Protein AF-A0AAD4TKA2-F1 (afdb_monomer)

Sequence (94 aa):
MSSPQDPFYIVKEEIQDSIDKLQSTFHQWETVPSNTGERVHLTKELQTGCESIEWQVDELDKAIAVASRDPSWYGIDEVELEKRRRWTSTARTQ

Mean predicted aligned error: 4.64 Å

InterPro domains:
  IPR010989 SNARE [SSF47661] (5-94)
  IPR015260 Syntaxin 6/10/61, N-terminal [PF09177] (6-94)

Nearest PDB structures (foldseek):
  6jqa-assembly1_A  TM=9.040E-01  e=1.213E+00  Onion yellows phytoplasma OY-W
  7udc-assembly1_B  TM=6.553E-01  e=4.170E-01  Rattus norvegicus
  1ez3-assembly1_A  TM=4.883E-01  e=6.703E-01  Rattus norvegicus
  5wkq-assembly1_A  TM=6.408E-01  e=9.118E+00  Shigella flexneri

Radius of gyration: 16.98 Å; Cα contacts (8 Å, |Δi|>4): 44; chains: 1; bounding box: 42×24×47 Å

Solvent-accessible surface area (backbone atoms only — not comparable to full-atom values): 5436 Å² total; per-residue (Å²): 132,83,75,78,75,57,68,67,61,54,54,50,49,56,50,48,55,50,50,57,48,43,53,51,51,47,56,50,42,72,72,43,61,90,88,40,71,65,35,58,52,43,53,52,51,47,52,55,46,52,58,49,50,52,51,54,45,52,53,52,50,51,51,50,56,59,43,68,74,48,27,73,85,73,74,45,52,73,68,57,52,49,52,53,52,51,50,48,55,49,66,75,70,110

pLDDT: mean 91.65, std 9.96, range [38.0, 97.31]

Secondary structure (DSSP, 8-state):
-PPPPPHHHHHHHHHHHHHHHHHHHHHHHHHS-TTSHHHHHHHHHHHHHHHHHHHHHHHHHHHHHHHTTSTTTTT--HHHHHHHHHHHHHHHH-

Foldseek 3Di:
DDDPDDVLVVLLVVLVVLVVVLVVLVVVLVPDDPPDPSNVVSVVVNVVSLVVSLVSLVVSVVVLVVCVVPVVVVVHDPVNSVVSVVSSVVSNVD

Organism: NCBI:txid357466

Structure (mmCIF, N/CA/C/O backbone):
data_AF-A0AAD4TKA2-F1
#
_entry.id   AF-A0AAD4TKA2-F1
#
loop_
_atom_site.group_PDB
_atom_site.id
_atom_site.type_symbol
_atom_site.label_atom_id
_atom_site.label_alt_id
_atom_site.label_comp_id
_atom_site.label_asym_id
_atom_site.label_entity_id
_atom_site.label_seq_id
_atom_site.pdbx_PDB_ins_code
_atom_site.Cartn_x
_atom_site.Cartn_y
_atom_site.Cartn_z
_atom_site.occupancy
_atom_site.B_iso_or_equiv
_atom_site.auth_seq_id
_atom_site.auth_comp_id
_atom_site.auth_asym_id
_atom_site.auth_atom_id
_atom_site.pdbx_PDB_model_num
ATOM 1 N N . MET A 1 1 ? 24.659 -17.954 -8.014 1.00 38.00 1 MET A N 1
ATOM 2 C CA . MET A 1 1 ? 24.550 -16.593 -7.457 1.00 38.00 1 MET A CA 1
ATOM 3 C C . MET A 1 1 ? 23.102 -16.191 -7.632 1.00 38.00 1 MET A C 1
ATOM 5 O O . MET A 1 1 ? 22.657 -16.161 -8.771 1.00 38.00 1 MET A O 1
ATOM 9 N N . SER A 1 2 ? 22.343 -16.054 -6.547 1.00 43.19 2 SER A N 1
ATOM 10 C CA . SER A 1 2 ? 20.936 -15.655 -6.622 1.00 43.19 2 SER A CA 1
ATOM 11 C C . SER A 1 2 ? 20.878 -14.229 -7.158 1.00 43.19 2 SER A C 1
ATOM 13 O O . SER A 1 2 ? 21.535 -13.352 -6.598 1.00 43.19 2 SER A O 1
ATOM 15 N N . SER A 1 3 ? 20.173 -14.009 -8.268 1.00 54.00 3 SER A N 1
ATOM 16 C CA . SER A 1 3 ? 19.906 -12.659 -8.763 1.00 54.00 3 SER A CA 1
ATOM 17 C C . SER A 1 3 ? 19.288 -11.830 -7.631 1.00 54.00 3 SER A C 1
ATOM 19 O O . SER A 1 3 ? 18.453 -12.376 -6.902 1.00 54.00 3 SER A O 1
ATOM 21 N N . PRO A 1 4 ? 19.697 -10.563 -7.436 1.00 64.25 4 PRO A N 1
ATOM 22 C CA . PRO A 1 4 ? 19.061 -9.711 -6.441 1.00 64.25 4 PRO A CA 1
ATOM 23 C C . PRO A 1 4 ? 17.557 -9.666 -6.727 1.00 64.25 4 PRO A C 1
ATOM 25 O O . PRO A 1 4 ? 17.155 -9.470 -7.876 1.00 64.25 4 PRO A O 1
ATOM 28 N N . GLN A 1 5 ? 16.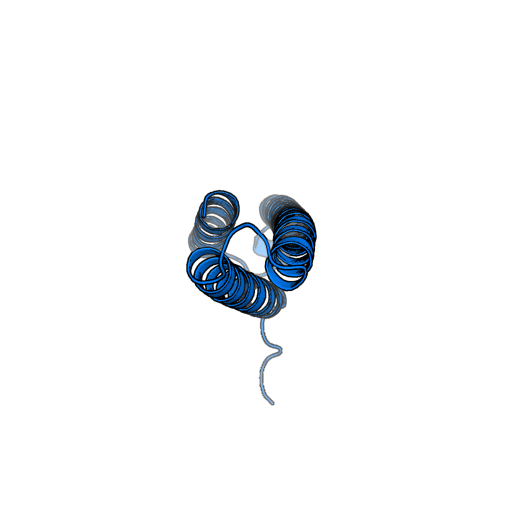738 -9.920 -5.702 1.00 77.19 5 GLN A N 1
ATOM 29 C CA . GLN A 1 5 ? 15.293 -9.734 -5.807 1.00 77.19 5 GLN A CA 1
ATOM 30 C C . GLN A 1 5 ? 15.030 -8.281 -6.207 1.00 77.19 5 GLN A C 1
ATOM 32 O O . GLN A 1 5 ? 15.666 -7.363 -5.687 1.00 77.19 5 GLN A O 1
ATOM 37 N N . ASP A 1 6 ? 14.134 -8.089 -7.170 1.00 86.50 6 ASP A N 1
ATOM 38 C CA . ASP A 1 6 ? 13.766 -6.762 -7.644 1.00 86.50 6 ASP A CA 1
ATOM 39 C C . ASP A 1 6 ? 13.228 -5.934 -6.459 1.00 86.50 6 ASP A C 1
ATOM 41 O O . ASP A 1 6 ? 12.276 -6.377 -5.803 1.00 86.50 6 ASP A O 1
ATOM 45 N N . PRO A 1 7 ? 13.810 -4.752 -6.172 1.00 90.06 7 PRO A N 1
ATOM 46 C CA . PRO A 1 7 ? 13.413 -3.922 -5.038 1.00 90.06 7 PRO A CA 1
ATOM 47 C C . PRO A 1 7 ? 11.919 -3.602 -5.000 1.00 90.06 7 PRO A C 1
ATOM 49 O O . PRO A 1 7 ? 11.350 -3.480 -3.920 1.00 90.06 7 PRO A O 1
ATOM 52 N N . PHE A 1 8 ? 11.266 -3.509 -6.163 1.00 92.00 8 PHE A N 1
ATOM 53 C CA . PHE A 1 8 ? 9.826 -3.306 -6.238 1.00 92.00 8 PHE A CA 1
ATOM 54 C C . PHE A 1 8 ? 9.059 -4.435 -5.552 1.00 92.00 8 PHE A C 1
ATOM 56 O O . PHE A 1 8 ? 8.132 -4.169 -4.796 1.00 92.00 8 PHE A O 1
ATOM 63 N N . TYR A 1 9 ? 9.434 -5.690 -5.806 1.00 92.56 9 TYR A N 1
ATOM 64 C CA . TYR A 1 9 ? 8.717 -6.843 -5.266 1.00 92.56 9 TYR A CA 1
ATOM 65 C C . TYR A 1 9 ? 8.958 -7.027 -3.770 1.00 92.56 9 TYR A C 1
ATOM 67 O O . TYR A 1 9 ? 8.041 -7.448 -3.076 1.00 92.56 9 TYR A O 1
ATOM 75 N N . ILE A 1 10 ? 10.134 -6.637 -3.274 1.00 93.25 10 ILE A N 1
ATOM 76 C CA . ILE A 1 10 ? 10.423 -6.610 -1.835 1.00 93.25 10 ILE A CA 1
ATOM 77 C C . ILE A 1 10 ? 9.487 -5.615 -1.141 1.00 93.25 10 ILE A C 1
ATOM 79 O O . ILE A 1 10 ? 8.737 -5.989 -0.248 1.00 93.25 10 ILE A O 1
ATOM 83 N N . VAL A 1 11 ? 9.461 -4.364 -1.610 1.00 94.56 11 VAL A N 1
ATOM 84 C CA . VAL A 1 11 ? 8.612 -3.320 -1.013 1.00 94.56 11 VAL A CA 1
ATOM 85 C C . VAL A 1 11 ? 7.126 -3.650 -1.181 1.00 94.56 11 VAL A C 1
ATOM 87 O O . VAL A 1 11 ? 6.323 -3.406 -0.285 1.00 94.56 11 VAL A O 1
ATOM 90 N N . LYS A 1 12 ? 6.743 -4.253 -2.311 1.00 94.75 12 LYS A N 1
ATOM 91 C CA . LYS A 1 12 ? 5.387 -4.758 -2.541 1.00 94.75 12 LYS A CA 1
ATOM 92 C C . LYS A 1 12 ? 4.978 -5.787 -1.479 1.00 94.75 12 LYS A C 1
ATOM 94 O O . LYS A 1 12 ? 3.849 -5.728 -1.002 1.00 94.75 12 LYS A O 1
ATOM 99 N N . GLU A 1 13 ? 5.848 -6.745 -1.160 1.00 95.88 13 GLU A N 1
ATOM 100 C CA . GLU A 1 13 ? 5.594 -7.746 -0.115 1.00 95.88 13 GLU A CA 1
ATOM 101 C C . GLU A 1 13 ? 5.481 -7.082 1.264 1.00 95.88 13 GLU A C 1
ATOM 103 O O . GLU A 1 13 ? 4.505 -7.325 1.964 1.00 95.88 13 GLU A O 1
ATOM 108 N N . GLU A 1 14 ? 6.373 -6.148 1.603 1.00 95.88 14 GLU A N 1
ATOM 109 C CA . GLU A 1 14 ? 6.318 -5.405 2.875 1.00 95.88 14 GLU A CA 1
ATOM 110 C C . GLU A 1 14 ? 5.026 -4.584 3.046 1.00 95.88 14 GLU A C 1
ATOM 112 O O . GLU A 1 14 ? 4.448 -4.521 4.137 1.00 95.88 14 GLU A O 1
ATOM 117 N N . ILE A 1 15 ? 4.551 -3.946 1.972 1.00 96.44 15 ILE A N 1
ATOM 118 C CA . ILE A 1 15 ? 3.273 -3.222 1.975 1.00 96.44 15 ILE A CA 1
ATOM 119 C C . ILE A 1 15 ? 2.107 -4.203 2.115 1.00 96.44 15 ILE A C 1
ATOM 121 O O . ILE A 1 15 ? 1.185 -3.930 2.881 1.00 96.44 15 ILE A O 1
ATOM 125 N N . GLN A 1 16 ? 2.140 -5.343 1.416 1.00 97.00 16 GLN A N 1
ATOM 126 C CA . GLN A 1 16 ? 1.087 -6.354 1.532 1.00 97.00 16 GLN A CA 1
ATOM 127 C C . GLN A 1 16 ? 0.997 -6.901 2.961 1.00 97.00 16 GLN A C 1
ATOM 129 O O . GLN A 1 16 ? -0.094 -6.928 3.521 1.00 97.00 16 GLN A O 1
ATOM 134 N N . ASP A 1 17 ? 2.128 -7.231 3.585 1.00 97.25 17 ASP A N 1
ATOM 135 C CA . ASP A 1 17 ? 2.179 -7.670 4.983 1.00 97.25 17 ASP A CA 1
ATOM 136 C C . ASP A 1 17 ? 1.620 -6.597 5.934 1.00 97.25 17 ASP A C 1
ATOM 138 O O . ASP A 1 17 ? 0.937 -6.903 6.916 1.00 97.25 17 ASP A O 1
ATOM 142 N N . SER A 1 18 ? 1.878 -5.319 5.637 1.00 96.62 18 SER A N 1
ATOM 143 C CA . SER A 1 18 ? 1.348 -4.194 6.415 1.00 96.62 18 SER A CA 1
ATOM 144 C C . SER A 1 18 ? -0.174 -4.071 6.277 1.00 96.62 18 SER A C 1
ATOM 146 O O . SER A 1 18 ? -0.856 -3.866 7.283 1.00 96.62 18 SER A O 1
ATOM 148 N N . ILE A 1 19 ? -0.714 -4.250 5.066 1.00 97.00 19 ILE A N 1
ATOM 149 C CA . ILE A 1 19 ? -2.160 -4.281 4.800 1.00 97.00 19 ILE A CA 1
ATOM 150 C C . ILE A 1 19 ? -2.813 -5.466 5.518 1.00 97.00 19 ILE A C 1
ATOM 152 O O . ILE A 1 19 ? -3.803 -5.282 6.224 1.00 97.00 19 ILE A O 1
ATOM 156 N N . ASP A 1 20 ? -2.243 -6.665 5.403 1.00 97.25 20 ASP A N 1
ATOM 157 C CA . ASP A 1 20 ? -2.779 -7.881 6.024 1.00 97.25 20 ASP A CA 1
ATOM 158 C C . ASP A 1 20 ? -2.797 -7.753 7.559 1.00 97.25 20 ASP A C 1
ATOM 160 O O . ASP A 1 20 ? -3.761 -8.142 8.236 1.00 97.25 20 ASP A O 1
ATOM 164 N N . LYS A 1 21 ? -1.755 -7.132 8.129 1.00 96.88 21 LYS A N 1
ATOM 165 C CA . LYS A 1 21 ? -1.710 -6.781 9.551 1.00 96.88 21 LYS A CA 1
ATOM 166 C C . LYS A 1 21 ? -2.792 -5.764 9.912 1.00 96.88 21 LYS A C 1
ATOM 168 O O . LYS A 1 21 ? -3.495 -5.974 10.898 1.00 96.88 21 LYS A O 1
ATOM 173 N N . LEU A 1 22 ? -2.950 -4.693 9.134 1.00 97.06 22 LEU A N 1
ATOM 174 C CA . LEU A 1 22 ? -3.971 -3.670 9.369 1.00 97.06 22 LEU A CA 1
ATOM 175 C C . LEU A 1 22 ? -5.383 -4.276 9.355 1.00 97.06 22 LEU A C 1
ATOM 177 O O . LEU A 1 22 ? -6.175 -4.004 10.256 1.00 97.06 22 LEU A O 1
ATOM 181 N N . GLN A 1 23 ? -5.680 -5.141 8.383 1.00 96.81 23 GLN A N 1
ATOM 182 C CA . GLN A 1 23 ? -6.953 -5.861 8.290 1.00 96.81 23 GLN A CA 1
ATOM 183 C C . GLN A 1 23 ? -7.181 -6.772 9.501 1.00 96.81 23 GLN A C 1
ATOM 185 O O . GLN A 1 23 ? -8.275 -6.797 10.065 1.00 96.81 23 GLN A O 1
ATOM 190 N N . SER A 1 24 ? -6.139 -7.469 9.961 1.00 97.06 24 SER A N 1
ATOM 191 C CA . SER A 1 24 ? -6.205 -8.287 11.178 1.00 97.06 24 SER A CA 1
ATOM 192 C C . SER A 1 24 ? -6.506 -7.437 12.421 1.00 97.06 24 SER A C 1
ATOM 194 O O . SER A 1 24 ? -7.387 -7.784 13.211 1.00 97.06 24 SER A O 1
ATOM 196 N N . THR A 1 25 ? -5.838 -6.288 12.566 1.00 96.56 25 T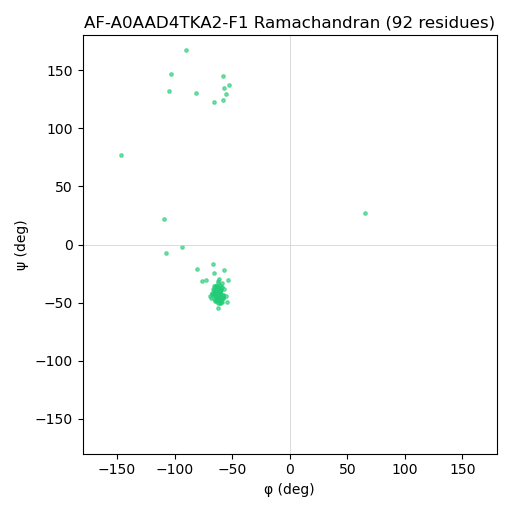HR A N 1
ATOM 197 C CA . THR A 1 25 ? -6.106 -5.311 13.635 1.00 96.56 25 THR A CA 1
ATOM 198 C C . THR A 1 25 ? -7.529 -4.754 13.536 1.00 96.56 25 THR A C 1
ATOM 200 O O . THR A 1 25 ? -8.183 -4.544 14.559 1.00 96.56 25 THR A O 1
ATOM 203 N N . PHE A 1 26 ? -8.047 -4.552 12.321 1.00 96.44 26 PHE A N 1
ATOM 204 C CA . PHE A 1 26 ? -9.401 -4.045 12.099 1.00 96.44 26 PHE A CA 1
ATOM 205 C C . PHE A 1 26 ? -10.448 -5.068 12.531 1.00 96.44 26 PHE A C 1
ATOM 207 O O . PHE A 1 26 ? -11.346 -4.735 13.301 1.00 96.44 26 PHE A O 1
ATOM 214 N N . HIS A 1 27 ? -10.280 -6.332 12.147 1.00 96.25 27 HIS A N 1
ATOM 215 C CA . HIS A 1 27 ? -11.150 -7.408 12.613 1.00 96.25 27 HIS A CA 1
ATOM 216 C C . HIS A 1 27 ? -11.115 -7.566 14.135 1.00 96.25 27 HIS A C 1
ATOM 218 O O . HIS A 1 27 ? -12.161 -7.747 14.760 1.00 96.25 27 HIS A O 1
ATOM 224 N N . GLN A 1 28 ? -9.942 -7.429 14.763 1.00 94.94 28 GLN A N 1
ATOM 225 C CA . GLN A 1 28 ? -9.867 -7.385 16.223 1.00 94.94 28 GLN A CA 1
ATOM 226 C C . GLN A 1 28 ? -10.684 -6.206 16.771 1.00 94.94 28 GLN A C 1
ATOM 228 O O . GLN A 1 28 ? -11.531 -6.403 17.642 1.00 94.94 28 GLN A O 1
ATOM 233 N N . TRP A 1 29 ? -10.500 -5.000 16.232 1.00 95.81 29 TRP A N 1
ATOM 234 C CA . TRP A 1 29 ? -11.240 -3.804 16.638 1.00 95.81 29 TRP A CA 1
ATOM 235 C C . TRP A 1 29 ? -12.765 -3.956 16.513 1.00 95.81 29 TRP A C 1
ATOM 237 O O . TRP A 1 29 ? -13.491 -3.497 17.397 1.00 95.81 29 TRP A O 1
ATOM 247 N N . GLU A 1 30 ? -13.260 -4.636 15.472 1.00 94.62 30 GLU A N 1
ATOM 248 C CA . GLU A 1 30 ? -14.690 -4.924 15.281 1.00 94.62 30 GLU A CA 1
ATOM 249 C C . GLU A 1 30 ? -15.261 -5.819 16.390 1.00 94.62 30 GLU A C 1
ATOM 251 O O . GLU A 1 30 ? -16.403 -5.633 16.818 1.00 94.62 30 GLU A O 1
ATOM 256 N N . THR A 1 31 ? -14.463 -6.771 16.882 1.00 93.81 31 THR A N 1
ATOM 257 C CA . THR A 1 31 ? -14.874 -7.696 17.951 1.00 93.81 31 THR A CA 1
ATOM 258 C C . THR A 1 31 ? -14.788 -7.094 19.354 1.00 93.81 31 THR A C 1
ATOM 260 O O . THR A 1 31 ? -15.462 -7.568 20.273 1.00 93.81 31 THR A O 1
ATOM 263 N N . VAL A 1 32 ? -13.995 -6.034 19.539 1.00 92.38 32 VAL A N 1
ATOM 264 C CA . VAL A 1 32 ? -13.780 -5.402 20.845 1.00 92.38 32 VAL A CA 1
ATOM 265 C C . VAL A 1 32 ? -14.938 -4.441 21.190 1.00 92.38 32 VAL A C 1
ATOM 267 O O . VAL A 1 32 ? -15.289 -3.552 20.401 1.00 92.38 32 VAL A O 1
ATOM 270 N N . PRO A 1 33 ? -15.536 -4.538 22.397 1.00 90.50 33 PRO A N 1
ATOM 271 C CA . PRO A 1 33 ? -16.625 -3.656 22.814 1.00 90.50 33 PRO A CA 1
ATOM 272 C C . PRO A 1 33 ? -16.245 -2.169 22.793 1.00 90.50 33 PRO A C 1
ATOM 274 O O . PRO A 1 33 ? -15.132 -1.791 23.148 1.00 90.50 33 PRO A O 1
ATOM 277 N N . SER A 1 34 ? -17.204 -1.302 22.451 1.00 79.06 34 SER A N 1
ATOM 278 C CA . SER A 1 34 ? -16.979 0.137 22.218 1.00 79.06 34 SER A CA 1
ATOM 279 C C . SER A 1 34 ? -16.363 0.916 23.383 1.00 79.06 34 SER A C 1
ATOM 281 O O . SER A 1 34 ? -15.800 1.984 23.171 1.00 79.06 34 SER A O 1
ATOM 283 N N . ASN A 1 35 ? -16.484 0.401 24.607 1.00 77.12 35 ASN A N 1
ATOM 284 C CA . ASN A 1 35 ? -16.208 1.135 25.839 1.00 77.12 35 ASN A CA 1
ATOM 285 C C . ASN A 1 35 ? -14.935 0.663 26.566 1.00 77.12 35 ASN A C 1
ATOM 287 O O . ASN A 1 35 ? -14.812 0.847 27.777 1.00 77.12 35 ASN A O 1
ATOM 291 N N . THR A 1 36 ? -14.012 0.011 25.854 1.00 87.06 36 THR A N 1
ATOM 292 C CA . THR A 1 36 ? -12.736 -0.458 26.409 1.00 87.06 36 THR A CA 1
ATOM 293 C C . THR A 1 36 ? -11.583 0.449 25.980 1.00 87.06 36 THR A C 1
ATOM 295 O O .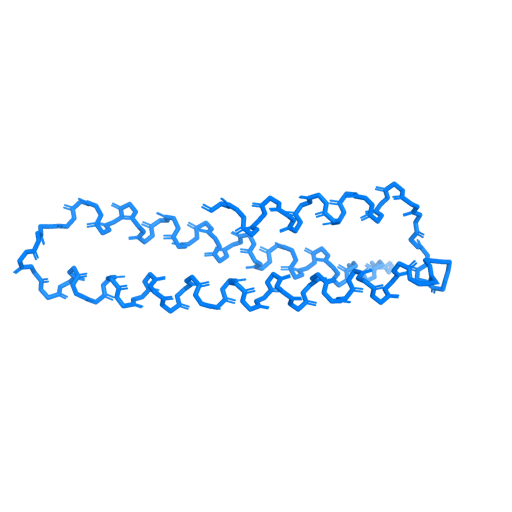 THR A 1 36 ? -11.560 0.983 24.869 1.00 87.06 36 THR A O 1
ATOM 298 N N . GLY A 1 37 ? -10.582 0.602 26.853 1.00 89.19 37 GLY A N 1
ATOM 299 C CA . GLY A 1 37 ? -9.332 1.282 26.491 1.00 89.19 37 GLY A CA 1
ATOM 300 C C . GLY A 1 37 ? -8.629 0.600 25.313 1.00 89.19 37 GLY A C 1
ATOM 301 O O . GLY A 1 37 ? -8.058 1.277 24.465 1.00 89.19 37 GLY A O 1
ATOM 302 N N . GLU A 1 38 ? -8.756 -0.725 25.207 1.00 91.50 38 GLU A N 1
ATOM 303 C CA . GLU A 1 38 ? -8.256 -1.525 24.085 1.00 91.50 38 GLU A CA 1
ATOM 304 C C . GLU A 1 38 ? -8.791 -1.034 22.736 1.00 91.50 38 GLU A C 1
ATOM 306 O O . GLU A 1 38 ? -8.006 -0.833 21.813 1.00 91.50 38 GLU A O 1
ATOM 311 N N . ARG A 1 39 ? -10.092 -0.727 22.624 1.00 92.38 39 ARG A N 1
ATOM 312 C CA . ARG A 1 39 ? -10.648 -0.205 21.371 1.00 92.38 39 ARG A CA 1
ATOM 313 C C . ARG A 1 39 ? -10.046 1.141 20.982 1.00 92.38 39 ARG A C 1
ATOM 315 O O . ARG A 1 39 ? -9.795 1.378 19.808 1.00 92.38 39 ARG A O 1
ATOM 322 N N . VAL A 1 40 ? -9.784 2.013 21.958 1.00 93.56 40 VAL A N 1
ATOM 323 C CA . VAL A 1 40 ? -9.126 3.308 21.716 1.00 93.56 40 VAL A CA 1
ATOM 324 C C . VAL A 1 40 ? -7.691 3.111 21.222 1.00 93.56 40 VAL A C 1
ATOM 326 O O . VAL A 1 40 ? -7.258 3.831 20.322 1.00 93.56 40 VAL A O 1
ATOM 329 N N . HIS A 1 41 ? -6.957 2.146 21.783 1.00 94.19 41 HIS A N 1
ATOM 330 C CA . HIS A 1 41 ? -5.613 1.799 21.319 1.00 94.19 41 HIS A CA 1
ATOM 331 C C . HIS A 1 41 ? -5.631 1.256 19.887 1.00 94.19 41 HIS A C 1
ATOM 333 O O . HIS A 1 41 ? -4.897 1.769 19.047 1.00 94.19 41 HIS A O 1
ATOM 339 N N . LEU A 1 42 ? -6.523 0.308 19.595 1.00 95.38 42 LEU A N 1
ATOM 340 C CA . LEU A 1 42 ? -6.681 -0.271 18.262 1.00 95.38 42 LEU A CA 1
ATOM 341 C C . LEU A 1 42 ? -7.096 0.780 17.221 1.00 95.38 42 LEU A C 1
ATOM 343 O O . LEU A 1 42 ? -6.541 0.790 16.132 1.00 95.38 42 LEU A O 1
ATOM 347 N N . THR A 1 43 ? -7.990 1.725 17.550 1.00 95.19 43 THR A N 1
ATOM 348 C CA . THR A 1 43 ? -8.333 2.835 16.636 1.00 95.19 43 THR A CA 1
ATOM 349 C C . THR A 1 43 ? -7.100 3.657 16.255 1.00 95.19 43 THR A C 1
ATOM 351 O O . THR A 1 43 ? -6.935 4.016 15.092 1.00 95.19 43 THR A O 1
ATOM 354 N N . LYS A 1 44 ? -6.230 3.969 17.226 1.00 96.00 44 LYS A N 1
ATOM 355 C CA . LYS A 1 44 ? -4.998 4.726 16.959 1.00 96.00 44 LYS A CA 1
ATOM 356 C C . LYS A 1 44 ? -4.024 3.922 16.106 1.00 96.00 44 LYS A C 1
ATOM 358 O O . LYS A 1 44 ? -3.447 4.476 15.181 1.00 96.00 44 LYS A O 1
ATOM 363 N N . GLU A 1 45 ? -3.862 2.635 16.406 1.00 96.44 45 GLU A N 1
ATOM 364 C CA . GLU A 1 45 ? -3.005 1.742 15.625 1.00 96.44 45 GLU A CA 1
ATOM 365 C C . GLU A 1 45 ? -3.491 1.618 14.178 1.00 96.44 45 GLU A C 1
ATOM 367 O O . GLU A 1 45 ? -2.685 1.734 13.260 1.00 96.44 45 GLU A O 1
ATOM 372 N N . LEU A 1 46 ? -4.804 1.476 13.971 1.00 96.94 46 LEU A N 1
ATOM 373 C CA . LEU A 1 46 ? -5.416 1.468 12.645 1.00 96.94 46 LEU A CA 1
ATOM 374 C C . LEU A 1 46 ? -5.157 2.770 11.893 1.00 96.94 46 LEU A C 1
ATOM 376 O O . LEU A 1 46 ? -4.729 2.734 10.747 1.00 96.94 46 LEU A O 1
ATOM 380 N N . GLN A 1 47 ? -5.365 3.919 12.539 1.00 97.12 47 GLN A N 1
ATOM 381 C CA . GLN A 1 47 ? -5.133 5.213 11.903 1.00 97.12 47 GLN A CA 1
ATOM 382 C C . GLN A 1 47 ? -3.668 5.375 11.470 1.00 97.12 47 GLN A C 1
ATOM 384 O O . GLN A 1 47 ? -3.401 5.691 10.314 1.00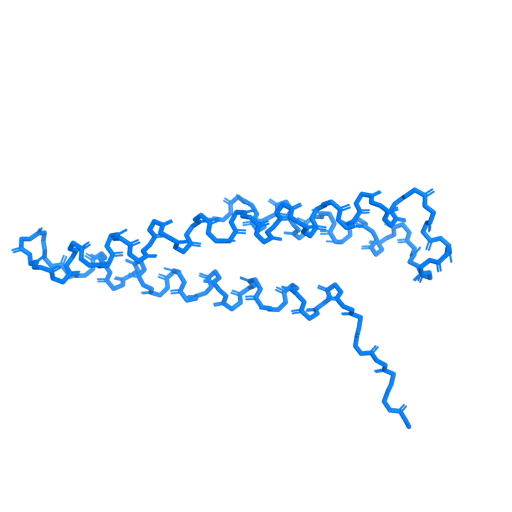 97.12 47 GLN A O 1
ATOM 389 N N . THR A 1 48 ? -2.721 5.111 12.373 1.00 97.31 48 THR A N 1
ATOM 390 C CA . THR A 1 48 ? -1.289 5.190 12.054 1.00 97.31 48 THR A CA 1
ATOM 391 C C . THR A 1 48 ? -0.884 4.165 10.992 1.00 97.31 48 THR A C 1
ATOM 393 O O . THR A 1 48 ? -0.045 4.460 10.145 1.00 97.31 48 THR A O 1
ATOM 396 N N . GLY A 1 49 ? -1.481 2.971 11.006 1.00 96.69 49 GLY A N 1
ATOM 397 C CA . GLY A 1 49 ? -1.249 1.950 9.989 1.00 96.69 49 GLY A CA 1
ATOM 398 C C . GLY A 1 49 ? -1.738 2.381 8.603 1.00 96.69 49 GLY A C 1
ATOM 399 O O . GLY A 1 49 ? -0.984 2.247 7.642 1.00 96.69 49 GLY A O 1
ATOM 400 N N . CYS A 1 50 ? -2.935 2.970 8.502 1.00 96.94 50 CYS A N 1
ATOM 401 C CA . CYS A 1 50 ? -3.440 3.542 7.251 1.00 96.94 50 CYS A CA 1
ATOM 402 C C . CYS A 1 50 ? -2.512 4.640 6.714 1.00 96.94 50 CYS A C 1
ATOM 404 O O . CYS A 1 50 ? -2.122 4.585 5.552 1.00 96.94 50 CYS A O 1
ATOM 406 N N . GLU A 1 51 ? -2.115 5.598 7.561 1.00 97.06 51 GLU A N 1
ATOM 407 C CA . GLU A 1 51 ? -1.211 6.699 7.184 1.00 97.06 51 GLU A CA 1
ATOM 408 C C . GLU A 1 51 ? 0.156 6.175 6.698 1.00 97.06 51 GLU A C 1
ATOM 410 O O . GLU A 1 51 ? 0.717 6.680 5.724 1.00 97.06 51 GLU A O 1
ATOM 415 N N . SER A 1 52 ? 0.686 5.130 7.347 1.00 96.94 52 SER A N 1
ATOM 416 C CA . SER A 1 52 ? 1.933 4.476 6.931 1.00 96.94 52 SER A CA 1
ATOM 417 C C . SER A 1 52 ? 1.798 3.810 5.562 1.00 96.94 52 SER A C 1
ATOM 419 O O . SER A 1 52 ? 2.649 4.017 4.698 1.00 96.94 52 SER A O 1
ATOM 421 N N . ILE A 1 53 ? 0.737 3.025 5.353 1.00 96.81 53 ILE A N 1
ATOM 422 C CA . ILE A 1 53 ? 0.508 2.307 4.094 1.00 96.81 53 ILE A CA 1
ATOM 423 C C . ILE A 1 53 ? 0.282 3.295 2.949 1.00 96.81 53 ILE A C 1
ATOM 425 O O . ILE A 1 53 ? 0.873 3.120 1.885 1.00 96.81 53 ILE A O 1
ATOM 429 N N . GLU A 1 54 ? -0.505 4.352 3.166 1.00 96.56 54 GLU A N 1
ATOM 430 C CA . GLU A 1 54 ? -0.729 5.414 2.180 1.00 96.56 54 GLU A CA 1
ATOM 431 C C . GLU A 1 54 ? 0.603 6.010 1.712 1.00 96.56 54 GLU A C 1
ATOM 433 O O . GLU A 1 54 ? 0.882 6.056 0.512 1.00 96.56 54 GLU A O 1
ATOM 438 N N . TRP A 1 55 ? 1.478 6.367 2.656 1.00 96.94 55 T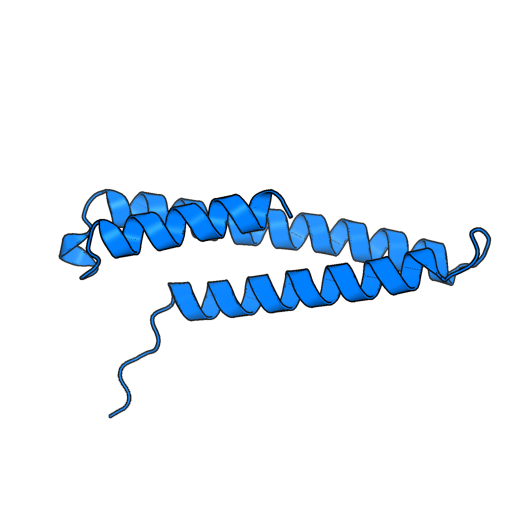RP A N 1
ATOM 439 C CA . TRP A 1 55 ? 2.803 6.886 2.335 1.00 96.94 55 TRP A CA 1
ATOM 440 C C . TRP A 1 55 ? 3.665 5.874 1.564 1.00 96.94 55 TRP A C 1
ATOM 442 O O . TRP A 1 55 ? 4.284 6.232 0.561 1.00 96.94 55 TRP A O 1
ATOM 452 N N . GLN A 1 56 ? 3.699 4.606 1.989 1.00 96.38 56 GLN A N 1
ATOM 453 C CA . GLN A 1 56 ? 4.494 3.571 1.317 1.00 96.38 56 GLN A CA 1
ATOM 454 C C . GLN A 1 56 ? 4.020 3.330 -0.125 1.00 96.38 56 GLN A C 1
ATOM 456 O O . GLN A 1 56 ? 4.838 3.211 -1.040 1.00 96.38 56 GLN A O 1
ATOM 461 N N . VAL A 1 57 ? 2.702 3.287 -0.337 1.00 97.06 57 VAL A N 1
ATOM 462 C CA . VAL A 1 57 ? 2.083 3.134 -1.659 1.00 97.06 57 VAL A CA 1
ATOM 463 C C . VAL A 1 57 ? 2.404 4.338 -2.547 1.00 97.06 57 VAL A C 1
ATOM 465 O O . VAL A 1 57 ? 2.759 4.154 -3.711 1.00 97.06 57 VAL A O 1
ATOM 468 N N . ASP A 1 58 ? 2.354 5.557 -2.006 1.00 96.56 58 ASP A N 1
ATOM 469 C CA . ASP A 1 58 ?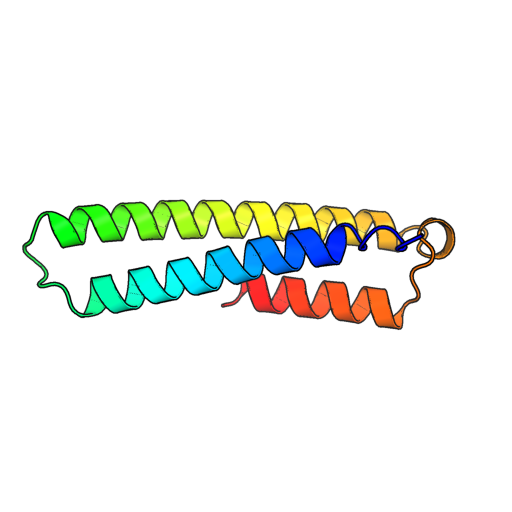 2.705 6.782 -2.730 1.00 96.56 58 ASP A CA 1
ATOM 470 C C . ASP A 1 58 ? 4.181 6.835 -3.143 1.00 96.56 58 ASP A C 1
ATOM 472 O O . ASP A 1 58 ? 4.497 7.235 -4.267 1.00 96.56 58 ASP A O 1
ATOM 476 N N . GLU A 1 59 ? 5.101 6.419 -2.272 1.00 96.75 59 GLU A N 1
ATOM 477 C CA . GLU A 1 59 ? 6.524 6.335 -2.619 1.00 96.75 59 GLU A CA 1
ATOM 478 C C . GLU A 1 59 ? 6.787 5.278 -3.697 1.00 96.75 59 GLU A C 1
ATOM 480 O O . GLU A 1 59 ? 7.562 5.515 -4.632 1.00 96.75 59 GLU A O 1
ATOM 485 N N . LEU A 1 60 ? 6.098 4.137 -3.632 1.00 96.12 60 LEU A N 1
ATOM 486 C CA . LEU A 1 60 ? 6.216 3.107 -4.658 1.00 96.12 60 LEU A CA 1
ATOM 487 C C . LEU A 1 60 ? 5.644 3.574 -6.008 1.00 96.12 60 LEU A C 1
ATOM 489 O O . LEU A 1 60 ? 6.237 3.306 -7.055 1.00 96.12 60 LEU A O 1
ATOM 493 N N . ASP A 1 61 ? 4.537 4.319 -6.001 1.00 95.81 61 ASP A N 1
ATOM 494 C CA . ASP A 1 61 ? 3.944 4.934 -7.196 1.00 95.81 61 ASP A CA 1
ATOM 495 C C . ASP A 1 61 ? 4.907 5.942 -7.847 1.00 95.81 61 ASP A C 1
ATOM 497 O O . ASP A 1 61 ? 5.126 5.921 -9.063 1.00 95.81 61 ASP A O 1
ATOM 501 N N . LYS A 1 62 ? 5.588 6.770 -7.039 1.00 95.62 62 LYS A N 1
ATOM 502 C CA . LYS A 1 62 ? 6.650 7.676 -7.517 1.00 95.62 62 LYS A CA 1
ATOM 503 C C . LYS A 1 62 ? 7.806 6.905 -8.155 1.00 95.62 62 LYS A C 1
ATOM 505 O O . LYS A 1 62 ? 8.296 7.314 -9.211 1.00 95.62 62 LYS A O 1
ATOM 510 N N . ALA A 1 63 ? 8.228 5.787 -7.562 1.00 94.00 63 ALA A N 1
ATOM 511 C CA . ALA A 1 63 ? 9.282 4.943 -8.123 1.00 94.00 63 ALA A CA 1
ATOM 512 C C . ALA A 1 63 ? 8.875 4.342 -9.481 1.00 94.00 63 ALA A C 1
ATOM 514 O O . ALA A 1 63 ? 9.661 4.377 -10.432 1.00 94.00 63 ALA A O 1
ATOM 515 N N . ILE A 1 64 ? 7.628 3.871 -9.614 1.00 93.88 64 ILE A N 1
ATOM 516 C CA . ILE A 1 64 ? 7.077 3.411 -10.897 1.00 93.88 64 ILE A CA 1
ATOM 517 C C . ILE A 1 64 ? 7.057 4.552 -11.922 1.00 93.88 64 ILE A C 1
ATOM 519 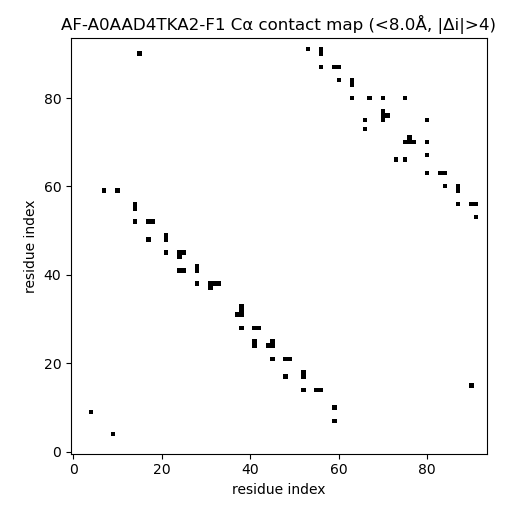O O . ILE A 1 64 ? 7.428 4.349 -13.079 1.00 93.88 64 ILE A O 1
ATOM 523 N N . ALA A 1 65 ? 6.647 5.759 -11.522 1.00 94.50 65 ALA A N 1
ATOM 524 C CA . ALA A 1 65 ? 6.618 6.915 -12.411 1.00 94.50 65 ALA A CA 1
ATOM 525 C C . ALA A 1 65 ? 8.017 7.254 -12.951 1.00 94.50 65 ALA A C 1
ATOM 527 O O . ALA A 1 65 ? 8.162 7.508 -14.147 1.00 94.50 65 ALA A O 1
ATOM 528 N N . VAL A 1 66 ? 9.056 7.186 -12.112 1.00 93.81 66 VAL A N 1
ATOM 529 C CA . VAL A 1 66 ? 10.454 7.356 -12.542 1.00 93.81 66 VAL A CA 1
ATOM 530 C C . VAL A 1 66 ? 10.862 6.262 -13.527 1.00 93.81 66 VAL A C 1
ATOM 532 O O . VAL A 1 66 ? 11.343 6.589 -14.613 1.00 93.81 66 VAL A O 1
ATOM 535 N N . ALA A 1 67 ? 10.613 4.992 -13.195 1.00 91.00 67 ALA A N 1
ATOM 536 C CA . ALA A 1 67 ? 10.952 3.866 -14.064 1.00 91.00 67 ALA A CA 1
ATOM 537 C C . ALA A 1 67 ? 10.237 3.940 -15.424 1.00 91.00 67 ALA A C 1
ATOM 539 O O . ALA A 1 67 ? 10.824 3.614 -16.450 1.00 91.00 67 ALA A O 1
ATOM 540 N N . SER A 1 68 ? 9.002 4.450 -15.458 1.00 91.88 68 SER A N 1
ATOM 541 C CA . SER A 1 68 ? 8.221 4.584 -16.693 1.00 91.88 68 SER A CA 1
ATOM 542 C C . SER A 1 68 ? 8.772 5.596 -17.700 1.00 91.88 68 SER A C 1
ATOM 544 O O . SER A 1 68 ? 8.384 5.569 -18.864 1.00 91.88 68 SER A O 1
ATOM 546 N N . ARG A 1 69 ? 9.666 6.499 -17.275 1.00 93.25 69 ARG A N 1
ATOM 547 C CA . ARG A 1 69 ? 10.284 7.495 -18.167 1.00 93.25 69 ARG A CA 1
ATOM 548 C C . ARG A 1 69 ? 11.370 6.889 -19.047 1.00 93.25 69 ARG A C 1
ATOM 550 O O . ARG A 1 69 ? 11.562 7.366 -20.160 1.00 93.25 69 ARG A O 1
ATOM 557 N N . ASP A 1 70 ? 12.063 5.870 -18.544 1.00 91.00 70 ASP A N 1
ATOM 558 C CA . ASP A 1 70 ? 13.025 5.078 -19.309 1.00 91.00 70 ASP A CA 1
ATOM 559 C C . ASP A 1 70 ? 13.026 3.618 -18.820 1.00 91.00 70 ASP A C 1
ATOM 561 O O . ASP A 1 70 ? 13.924 3.203 -18.085 1.00 91.00 70 ASP A O 1
ATOM 565 N N . PRO A 1 71 ? 12.017 2.816 -19.208 1.00 87.50 71 PRO A N 1
ATOM 566 C CA . PRO A 1 71 ? 11.889 1.433 -18.744 1.00 87.50 71 PRO A CA 1
ATOM 567 C C . PRO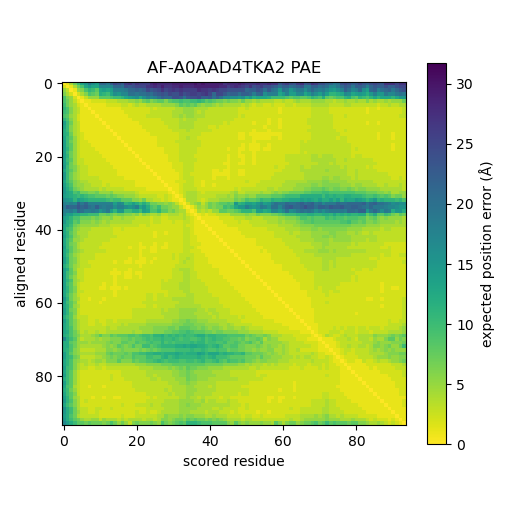 A 1 71 ? 13.076 0.554 -19.157 1.00 87.50 71 PRO A C 1
ATOM 569 O O . PRO A 1 71 ? 13.455 -0.373 -18.439 1.00 87.50 71 PRO A O 1
ATOM 572 N N . SER A 1 72 ? 13.703 0.883 -20.294 1.00 87.69 72 SER A N 1
ATOM 573 C CA . SER A 1 72 ? 14.824 0.133 -20.860 1.00 87.69 72 SER A CA 1
ATOM 574 C C . SER A 1 72 ? 16.068 0.184 -19.971 1.00 87.69 72 SER A C 1
ATOM 576 O O . SER A 1 72 ? 16.741 -0.834 -19.813 1.00 87.69 72 SER A O 1
ATOM 578 N N . TRP A 1 73 ? 16.314 1.325 -19.313 1.00 87.94 73 TRP A N 1
ATOM 579 C CA . TRP A 1 73 ? 17.394 1.492 -18.338 1.00 87.94 73 TRP A CA 1
ATOM 580 C C . TRP A 1 73 ? 17.238 0.572 -17.121 1.00 87.94 73 TRP A C 1
ATOM 582 O O . TRP A 1 73 ? 18.225 0.090 -16.567 1.00 87.94 73 TRP A O 1
ATOM 592 N N . TYR A 1 74 ? 15.994 0.298 -16.724 1.00 85.12 74 TYR A N 1
ATOM 593 C CA . TYR A 1 74 ? 15.665 -0.563 -15.588 1.00 85.12 74 TYR A CA 1
ATOM 594 C C . TYR A 1 74 ? 15.419 -2.026 -15.987 1.00 85.12 74 TYR A C 1
ATOM 596 O O . TYR A 1 74 ? 15.178 -2.856 -15.116 1.00 85.12 74 TYR A O 1
ATOM 604 N N . GLY A 1 75 ? 15.483 -2.358 -17.283 1.00 87.25 75 GLY A N 1
ATOM 605 C CA . GLY A 1 75 ? 15.185 -3.702 -17.783 1.00 87.25 75 GLY A CA 1
ATOM 606 C C . GLY A 1 75 ? 13.723 -4.120 -17.584 1.00 87.25 75 GLY A C 1
ATOM 607 O O . GLY A 1 75 ? 13.445 -5.310 -17.450 1.00 87.25 75 GLY A O 1
ATOM 608 N N . ILE A 1 76 ? 12.802 -3.153 -17.537 1.00 90.06 76 ILE A N 1
ATOM 609 C CA . ILE A 1 76 ? 11.368 -3.359 -17.307 1.00 90.06 76 ILE A CA 1
ATOM 610 C C . ILE A 1 76 ? 10.630 -3.176 -18.638 1.00 90.06 76 ILE A C 1
ATOM 612 O O . ILE A 1 76 ? 10.857 -2.193 -19.343 1.00 90.06 76 ILE A O 1
ATOM 616 N N . ASP A 1 77 ? 9.744 -4.110 -18.986 1.00 91.31 77 ASP A N 1
ATOM 617 C CA . ASP A 1 77 ? 8.858 -3.969 -20.145 1.00 91.31 77 ASP A CA 1
ATOM 618 C C . ASP A 1 77 ? 7.521 -3.298 -19.774 1.00 91.31 77 ASP A C 1
ATOM 620 O O . ASP A 1 77 ? 7.173 -3.140 -18.602 1.00 91.31 77 ASP A O 1
ATOM 624 N N . GLU A 1 78 ? 6.757 -2.880 -20.785 1.00 90.25 78 GLU A N 1
ATOM 625 C CA . GLU A 1 78 ? 5.483 -2.178 -20.574 1.00 90.25 78 GLU A CA 1
ATOM 626 C C . GLU A 1 78 ? 4.451 -3.044 -19.828 1.00 90.25 78 GLU A C 1
ATOM 628 O O . GLU A 1 78 ? 3.646 -2.531 -19.053 1.00 90.25 78 GLU A O 1
ATOM 633 N N . VAL A 1 79 ? 4.495 -4.368 -20.015 1.00 93.31 79 VAL A N 1
ATOM 634 C CA . VAL A 1 79 ? 3.576 -5.312 -19.359 1.00 93.31 79 VAL A CA 1
ATOM 635 C C . VAL A 1 79 ? 3.865 -5.373 -17.863 1.00 93.31 79 VAL A C 1
ATOM 637 O O . VAL A 1 79 ? 2.950 -5.360 -17.039 1.00 93.31 79 VAL A O 1
ATOM 640 N N . GLU A 1 80 ? 5.138 -5.436 -17.498 1.00 93.56 80 GLU A N 1
ATOM 641 C CA . GLU A 1 80 ? 5.600 -5.398 -16.123 1.00 93.56 80 GLU A CA 1
ATOM 642 C C . GLU A 1 80 ? 5.291 -4.044 -15.483 1.00 93.56 80 GLU A C 1
ATOM 644 O O . GLU A 1 80 ? 4.742 -4.001 -14.384 1.00 93.56 80 GLU A O 1
ATOM 649 N N . LEU A 1 81 ? 5.528 -2.938 -16.189 1.00 93.44 81 LEU A N 1
ATOM 650 C CA . LEU A 1 81 ? 5.162 -1.605 -15.717 1.00 93.44 81 LEU A CA 1
ATOM 651 C C . LEU A 1 81 ? 3.652 -1.492 -15.424 1.00 93.44 81 LEU A C 1
ATOM 653 O O . LEU A 1 81 ? 3.260 -0.959 -14.382 1.00 93.44 81 LEU A O 1
ATOM 657 N N . GLU A 1 82 ? 2.799 -2.025 -16.303 1.00 94.94 82 GLU A N 1
ATOM 658 C CA . GLU A 1 82 ? 1.348 -2.032 -16.102 1.00 94.94 82 GLU A CA 1
ATOM 659 C C . GLU A 1 82 ? 0.945 -2.870 -14.880 1.00 94.94 82 GLU A C 1
ATOM 661 O O . GLU A 1 82 ? 0.112 -2.430 -14.084 1.00 94.94 82 GLU A O 1
ATOM 666 N N . LYS A 1 83 ? 1.560 -4.045 -14.674 1.00 95.50 83 LYS A N 1
ATOM 667 C CA . LYS A 1 83 ? 1.319 -4.867 -13.473 1.00 95.50 83 LYS A CA 1
ATOM 668 C C . LYS A 1 83 ? 1.637 -4.099 -12.196 1.00 95.50 83 LYS A C 1
ATOM 670 O O . LYS A 1 83 ? 0.833 -4.131 -11.263 1.00 95.50 83 LYS A O 1
ATOM 675 N N . ARG A 1 84 ? 2.772 -3.390 -12.168 1.00 95.75 84 ARG A N 1
ATOM 676 C CA . ARG A 1 84 ? 3.184 -2.571 -11.019 1.00 95.75 84 ARG A CA 1
ATOM 677 C C . ARG A 1 84 ? 2.163 -1.475 -10.735 1.00 95.75 84 ARG A C 1
ATOM 679 O O . ARG A 1 84 ? 1.660 -1.398 -9.620 1.00 95.75 84 ARG A O 1
ATOM 686 N N . ARG A 1 85 ? 1.767 -0.707 -11.759 1.00 95.56 85 ARG A N 1
ATOM 687 C CA . ARG A 1 85 ? 0.734 0.342 -11.639 1.00 95.56 85 ARG A CA 1
ATOM 688 C C . ARG A 1 85 ? -0.600 -0.205 -11.146 1.00 95.56 85 ARG A C 1
ATOM 690 O O . ARG A 1 85 ? -1.220 0.379 -10.260 1.00 95.56 85 ARG A O 1
ATOM 697 N N . ARG A 1 86 ? -1.048 -1.327 -11.715 1.00 96.50 86 ARG A N 1
ATOM 698 C CA . ARG A 1 86 ? -2.321 -1.953 -11.348 1.00 96.50 86 ARG A CA 1
ATOM 699 C C . ARG A 1 86 ? -2.315 -2.379 -9.887 1.00 96.50 86 ARG A C 1
ATOM 701 O O . ARG A 1 86 ? -3.264 -2.068 -9.177 1.00 96.50 86 ARG A O 1
ATOM 708 N N . TRP A 1 87 ? -1.252 -3.046 -9.439 1.00 96.69 87 TRP A N 1
ATOM 709 C CA . TRP A 1 87 ? -1.150 -3.477 -8.050 1.00 96.69 87 TRP A CA 1
ATOM 710 C C . TRP A 1 87 ? -1.126 -2.28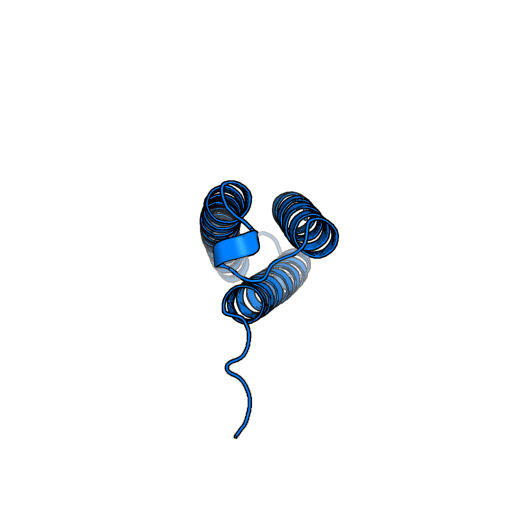6 -7.087 1.00 96.69 87 TRP A C 1
ATOM 712 O O . TRP A 1 87 ? -1.919 -2.272 -6.152 1.00 96.69 87 TRP A O 1
ATOM 722 N N . THR A 1 88 ? -0.315 -1.255 -7.352 1.00 95.25 88 THR A N 1
ATOM 723 C CA . THR A 1 88 ? -0.254 -0.047 -6.507 1.00 95.25 88 THR A CA 1
ATOM 724 C C . THR A 1 88 ? -1.608 0.666 -6.442 1.00 95.25 88 THR A C 1
ATOM 726 O O . THR A 1 88 ? -2.034 1.093 -5.372 1.00 95.25 88 THR A O 1
ATOM 729 N N . SER A 1 89 ? -2.343 0.731 -7.560 1.00 94.50 89 SER A N 1
ATOM 730 C CA . SER A 1 89 ? -3.704 1.280 -7.577 1.00 94.50 89 SER A CA 1
ATOM 731 C C . SER A 1 89 ? -4.683 0.447 -6.750 1.00 94.50 89 SER A C 1
ATOM 733 O O . SER A 1 89 ? -5.544 1.019 -6.089 1.00 94.50 89 SER A O 1
ATOM 735 N N . THR A 1 90 ? -4.584 -0.885 -6.788 1.00 94.94 90 THR A N 1
ATOM 736 C CA . THR A 1 90 ? -5.406 -1.759 -5.944 1.00 94.94 90 THR A CA 1
ATOM 737 C C . THR A 1 90 ? -5.056 -1.570 -4.470 1.00 94.94 90 THR A C 1
ATOM 739 O O . THR A 1 90 ? -5.965 -1.345 -3.681 1.00 94.94 90 THR A O 1
ATOM 742 N N . ALA A 1 91 ? -3.769 -1.561 -4.115 1.00 93.56 91 ALA A N 1
ATOM 743 C CA . ALA A 1 91 ? -3.301 -1.368 -2.742 1.00 93.56 91 ALA A CA 1
ATOM 744 C C . ALA A 1 91 ? -3.761 -0.029 -2.140 1.00 93.56 91 ALA A C 1
ATOM 746 O O . ALA A 1 91 ? -4.139 0.013 -0.979 1.00 93.56 91 ALA A O 1
ATOM 747 N N . ARG A 1 92 ? -3.813 1.051 -2.937 1.00 92.12 92 ARG A N 1
ATOM 748 C CA . ARG A 1 92 ? -4.331 2.363 -2.498 1.00 92.12 92 ARG A CA 1
ATOM 749 C C . ARG A 1 92 ? -5.836 2.361 -2.179 1.00 92.12 92 ARG A C 1
ATOM 751 O O . ARG A 1 92 ? -6.311 3.253 -1.489 1.00 92.12 92 ARG A O 1
ATOM 758 N N . THR A 1 93 ? -6.599 1.435 -2.760 1.00 90.62 93 THR A N 1
ATOM 759 C CA . THR A 1 93 ? -8.076 1.422 -2.678 1.00 90.62 93 THR A CA 1
ATOM 760 C C . THR A 1 93 ? -8.645 0.333 -1.774 1.00 90.62 93 THR A C 1
ATOM 762 O O . THR A 1 93 ? -9.858 0.320 -1.563 1.00 90.62 93 THR A O 1
ATOM 765 N N . GLN A 1 94 ? -7.797 -0.576 -1.285 1.00 84.81 94 GLN A N 1
ATOM 766 C CA . GLN A 1 94 ? -8.143 -1.550 -0.247 1.00 84.81 94 GLN A CA 1
ATOM 767 C C . GLN A 1 94 ? -8.345 -0.864 1.101 1.00 84.81 94 GLN A C 1
ATOM 769 O O . GLN A 1 94 ? -9.260 -1.320 1.821 1.00 84.81 94 GLN A O 1
#